Protein AF-A0A9D5Y7Z5-F1 (afdb_monomer_lite)

Radius of gyration: 21.31 Å; chains: 1; bounding box: 40×56×42 Å

Sequence (107 aa):
MKNTGKCPKCGCKEIILAKGMLYTSAAGNNIQLGSGFRLAGARVDRYICCACGFSEEWIKSDDLPLLIEECRSHRKVTMTPLSFHHVDDNGHPSSLKSRFRPHINDE

Structure (mmCIF, N/CA/C/O backbone):
data_AF-A0A9D5Y7Z5-F1
#
_entry.id   AF-A0A9D5Y7Z5-F1
#
loop_
_atom_site.group_PDB
_atom_site.id
_atom_site.type_symbol
_atom_site.label_atom_id
_atom_site.label_alt_id
_atom_site.label_comp_id
_atom_site.label_asym_id
_atom_site.label_entity_id
_atom_site.label_seq_id
_atom_site.pdbx_PDB_ins_code
_atom_site.Cartn_x
_atom_site.Cartn_y
_atom_site.Cartn_z
_atom_site.occupancy
_atom_site.B_iso_or_equiv
_atom_site.auth_seq_id
_atom_site.auth_comp_id
_atom_site.auth_asym_id
_atom_site.auth_atom_id
_atom_site.pdbx_PDB_model_num
ATOM 1 N N . MET A 1 1 ? -0.396 -0.436 10.834 1.00 95.69 1 MET A N 1
ATOM 2 C CA . MET A 1 1 ? -1.578 -1.229 10.427 1.00 95.69 1 MET A CA 1
ATOM 3 C C . MET A 1 1 ? -1.181 -2.563 9.823 1.00 95.69 1 MET A C 1
ATOM 5 O O . MET A 1 1 ? -1.577 -3.562 10.407 1.00 95.69 1 MET A O 1
ATOM 9 N N . LYS A 1 2 ? -0.372 -2.624 8.755 1.00 95.06 2 LYS A N 1
ATOM 10 C CA . LYS A 1 2 ? 0.014 -3.901 8.111 1.00 95.06 2 LYS A CA 1
ATOM 11 C C . LYS A 1 2 ? 0.568 -4.949 9.090 1.00 95.06 2 LYS A C 1
ATOM 13 O O . LYS A 1 2 ? 0.092 -6.075 9.121 1.00 95.06 2 LYS A O 1
ATOM 18 N N . ASN A 1 3 ? 1.560 -4.565 9.898 1.00 95.50 3 ASN A N 1
ATOM 19 C CA . ASN A 1 3 ? 2.255 -5.499 10.797 1.00 95.50 3 ASN A CA 1
ATOM 20 C C . ASN A 1 3 ? 1.561 -5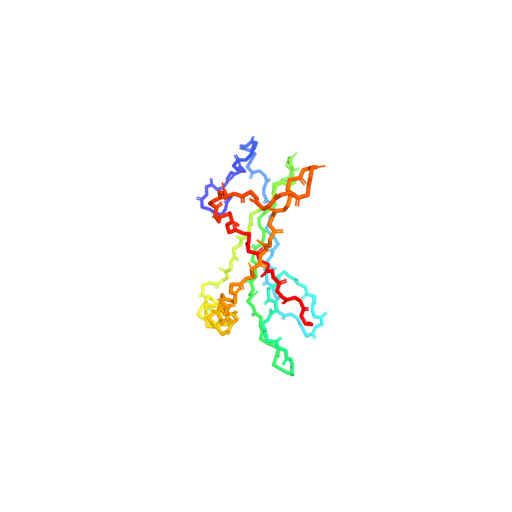.657 12.159 1.00 95.50 3 ASN A C 1
ATOM 22 O O . ASN A 1 3 ? 1.713 -6.674 12.823 1.00 95.50 3 ASN A O 1
ATOM 26 N N . THR A 1 4 ? 0.828 -4.634 12.602 1.00 96.94 4 THR A N 1
ATOM 27 C CA . THR A 1 4 ? 0.276 -4.564 13.965 1.00 96.94 4 THR A CA 1
ATOM 28 C C . THR A 1 4 ? -1.215 -4.880 14.047 1.00 96.94 4 THR A C 1
ATOM 30 O O . THR A 1 4 ? -1.731 -5.053 15.150 1.00 96.94 4 THR A O 1
ATOM 33 N N . GLY A 1 5 ? -1.937 -4.859 12.921 1.00 96.94 5 GLY A N 1
ATOM 34 C CA . GLY A 1 5 ? -3.401 -4.944 12.882 1.00 96.94 5 GLY A CA 1
ATOM 35 C C . GLY A 1 5 ? -4.119 -3.792 13.600 1.00 96.94 5 GLY A C 1
ATOM 36 O O . GLY A 1 5 ? -5.304 -3.896 13.897 1.00 96.94 5 GLY A O 1
ATOM 37 N N . LYS A 1 6 ? -3.406 -2.706 13.933 1.00 98.25 6 LYS A N 1
ATOM 38 C CA . LYS A 1 6 ? -3.937 -1.548 14.667 1.00 98.25 6 LYS A CA 1
ATOM 39 C C . LYS A 1 6 ? -3.537 -0.241 13.999 1.00 98.25 6 LYS A C 1
ATOM 41 O O . LYS A 1 6 ? -2.416 -0.106 13.491 1.00 98.25 6 LYS A O 1
ATOM 46 N N . CYS A 1 7 ? -4.436 0.736 14.041 1.00 98.31 7 CYS A N 1
ATOM 47 C CA . CYS A 1 7 ? -4.146 2.106 13.651 1.00 98.31 7 CYS A CA 1
ATOM 48 C C . CYS A 1 7 ? -3.125 2.727 14.626 1.00 98.31 7 CYS A C 1
ATOM 50 O O . CYS A 1 7 ? -3.393 2.761 15.827 1.00 98.31 7 CYS A O 1
ATOM 52 N N . PRO A 1 8 ? -1.988 3.270 14.149 1.00 97.56 8 PRO A N 1
ATOM 53 C CA . PRO A 1 8 ? -0.990 3.902 15.017 1.00 97.56 8 PRO A CA 1
ATOM 54 C C . PRO A 1 8 ? -1.444 5.259 15.577 1.00 97.56 8 PRO A C 1
ATOM 56 O O . PRO A 1 8 ? -0.790 5.802 16.459 1.00 97.56 8 PRO A O 1
ATOM 59 N N . LYS A 1 9 ? -2.544 5.828 15.063 1.00 98.00 9 LYS A N 1
ATOM 60 C CA . LYS A 1 9 ? -3.066 7.134 15.491 1.00 98.00 9 LYS A CA 1
ATOM 61 C C . LYS A 1 9 ? -4.124 7.030 16.585 1.00 98.00 9 LYS A C 1
ATOM 63 O O . LYS A 1 9 ? -4.103 7.840 17.500 1.00 98.00 9 LYS A O 1
ATOM 68 N N . CYS A 1 10 ? -5.042 6.067 16.487 1.00 98.19 10 CYS A N 1
ATOM 69 C CA . CYS A 1 10 ? -6.166 5.938 17.424 1.00 98.19 10 CYS A CA 1
ATOM 70 C C . CYS A 1 10 ? -6.311 4.543 18.052 1.00 98.19 10 CYS A C 1
ATOM 72 O O . CYS A 1 10 ? -7.219 4.324 18.844 1.00 98.19 10 CYS A O 1
ATOM 74 N N . GLY A 1 11 ? -5.468 3.572 17.686 1.00 97.88 11 GLY A N 1
ATOM 75 C CA . GLY A 1 11 ? -5.523 2.208 18.225 1.00 97.88 11 GLY A CA 1
ATOM 76 C C . GLY A 1 11 ? -6.654 1.322 17.685 1.00 97.88 11 GLY A C 1
ATOM 77 O O . GLY A 1 11 ? -6.693 0.139 18.028 1.00 97.88 11 GLY A O 1
ATOM 78 N N . CYS A 1 12 ? -7.540 1.848 16.829 1.00 98.00 12 CYS A N 1
ATOM 79 C CA . CYS A 1 12 ? -8.627 1.086 16.208 1.00 98.00 12 CYS A CA 1
ATOM 80 C C . CYS A 1 12 ? -8.101 -0.143 15.439 1.00 98.00 12 CYS A C 1
ATOM 82 O O . CYS A 1 12 ? -7.033 -0.089 14.822 1.00 98.00 12 CYS A O 1
ATOM 84 N N . LYS A 1 13 ? -8.857 -1.246 15.493 1.00 98.12 13 LYS A N 1
ATOM 85 C CA . LYS A 1 13 ? -8.562 -2.522 14.814 1.00 98.12 13 LYS A CA 1
ATOM 86 C C . LYS A 1 13 ? -9.368 -2.725 13.530 1.00 98.12 13 LYS A C 1
ATOM 88 O O . LYS A 1 13 ? -9.054 -3.623 12.758 1.00 98.12 13 LYS A O 1
ATOM 93 N N . GLU A 1 14 ? -10.401 -1.916 13.311 1.00 98.31 14 GLU A N 1
ATOM 94 C CA . GLU A 1 14 ? -11.223 -1.987 12.108 1.00 98.31 14 GLU A CA 1
ATOM 95 C C . GLU A 1 14 ? -10.509 -1.264 10.962 1.00 98.31 14 GLU A C 1
ATOM 97 O O . GLU A 1 14 ? -10.399 -0.033 10.930 1.00 98.31 14 GLU A O 1
ATOM 102 N N . ILE A 1 15 ? -9.938 -2.060 10.059 1.00 98.31 15 ILE A N 1
ATOM 103 C CA . ILE A 1 15 ? -9.031 -1.601 9.009 1.00 98.31 15 ILE A CA 1
ATOM 104 C C . ILE A 1 15 ? -9.489 -2.182 7.673 1.00 98.31 15 ILE A C 1
ATOM 106 O O . ILE A 1 15 ? -9.619 -3.397 7.534 1.00 98.31 15 ILE A O 1
ATOM 110 N N . ILE A 1 16 ? -9.678 -1.316 6.680 1.00 97.50 16 ILE A N 1
ATOM 111 C CA . ILE A 1 16 ? -9.947 -1.699 5.290 1.00 97.50 16 ILE A CA 1
ATOM 112 C C . ILE A 1 16 ? -8.620 -1.792 4.534 1.00 97.50 16 ILE A C 1
ATOM 114 O O . ILE A 1 16 ? -7.737 -0.954 4.714 1.00 97.50 16 ILE A O 1
ATOM 118 N N . LEU A 1 17 ? -8.485 -2.793 3.662 1.00 94.88 17 LEU A N 1
ATOM 119 C CA . LEU A 1 17 ? -7.359 -2.926 2.740 1.00 94.88 17 LEU A CA 1
ATOM 120 C C . LEU A 1 17 ? -7.809 -2.617 1.310 1.00 94.88 17 LEU A C 1
ATOM 122 O O . LEU A 1 17 ? -8.533 -3.401 0.698 1.00 94.88 17 LEU A O 1
ATOM 126 N N . ALA A 1 18 ? -7.320 -1.513 0.756 1.00 92.06 18 ALA A N 1
ATOM 127 C CA . ALA A 1 18 ? -7.386 -1.228 -0.670 1.00 92.06 18 ALA A CA 1
ATOM 128 C C . ALA A 1 18 ? -6.129 -1.791 -1.350 1.00 92.06 18 ALA A C 1
ATOM 130 O O . ALA A 1 18 ? -5.023 -1.289 -1.145 1.00 92.06 18 ALA A O 1
ATOM 131 N N . LYS A 1 19 ? -6.283 -2.865 -2.131 1.00 90.19 19 LYS A N 1
ATOM 132 C CA . LYS A 1 19 ? -5.158 -3.510 -2.824 1.00 90.19 19 LYS A CA 1
ATOM 133 C C . LYS A 1 19 ? -4.644 -2.641 -3.971 1.00 90.19 19 LYS A C 1
ATOM 135 O O . LYS A 1 19 ? -5.430 -2.152 -4.782 1.00 90.19 19 LYS A O 1
ATOM 140 N N . GLY A 1 20 ? -3.325 -2.523 -4.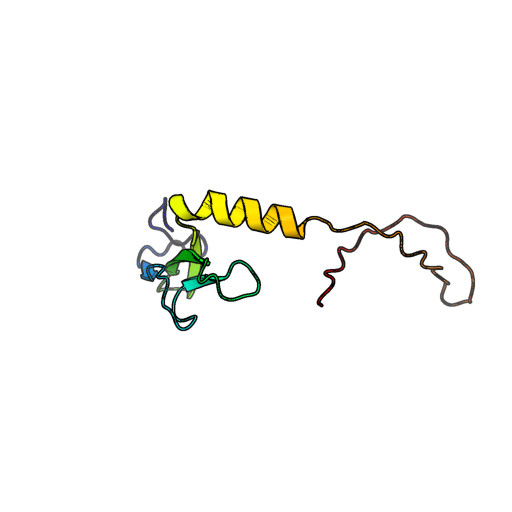071 1.00 86.38 20 GLY A N 1
ATOM 141 C CA . GLY A 1 20 ? -2.659 -1.886 -5.196 1.00 86.38 20 GLY A CA 1
ATOM 142 C C . GLY A 1 20 ? -2.802 -2.728 -6.461 1.00 86.38 20 GLY A C 1
ATOM 143 O O . GLY A 1 20 ? -2.553 -3.940 -6.454 1.00 86.38 20 GLY A O 1
ATOM 144 N N . MET A 1 21 ? -3.182 -2.079 -7.558 1.00 80.50 21 MET A N 1
ATOM 145 C CA . MET A 1 21 ? -3.322 -2.678 -8.884 1.00 80.50 21 MET A CA 1
ATOM 146 C C . MET A 1 21 ? -2.715 -1.745 -9.929 1.00 80.50 21 MET A C 1
ATOM 148 O O . MET A 1 21 ? -2.722 -0.530 -9.751 1.00 80.50 21 MET A O 1
ATOM 152 N N . LEU A 1 22 ? -2.181 -2.325 -11.002 1.00 72.19 22 LEU A N 1
ATOM 153 C CA . LEU A 1 22 ? -1.750 -1.586 -12.185 1.00 72.19 22 LEU A CA 1
ATOM 154 C C . LEU A 1 22 ? -2.851 -1.742 -13.226 1.00 72.19 22 LEU A C 1
ATOM 156 O O . LEU A 1 22 ? -3.013 -2.829 -13.777 1.00 72.19 22 LEU A O 1
ATOM 160 N N . TYR A 1 23 ? -3.619 -0.686 -13.474 1.00 65.56 23 TYR A N 1
ATOM 161 C CA . TYR A 1 23 ? -4.490 -0.628 -14.642 1.00 65.56 23 TYR A CA 1
ATOM 162 C C . TYR A 1 23 ? -3.879 0.273 -15.710 1.00 65.56 23 TYR A C 1
ATOM 164 O O . TYR A 1 23 ? -3.116 1.195 -15.425 1.00 65.56 23 TYR A O 1
ATOM 172 N N . THR A 1 24 ? -4.252 0.006 -16.957 1.00 58.22 24 THR A N 1
ATOM 173 C CA . THR A 1 24 ? -3.820 0.725 -18.164 1.00 58.22 24 THR A CA 1
ATOM 174 C C . THR A 1 24 ? -4.216 2.205 -18.189 1.00 58.22 24 THR A C 1
ATOM 176 O O . THR A 1 24 ? -3.757 2.935 -19.059 1.00 58.22 24 THR A O 1
ATOM 179 N N . SER A 1 25 ? -5.038 2.670 -17.243 1.00 54.72 25 SER A N 1
ATOM 180 C CA . SER A 1 25 ? -5.665 3.996 -17.248 1.00 54.72 25 SER A CA 1
ATOM 181 C C . SER A 1 25 ? -5.326 4.873 -16.034 1.00 5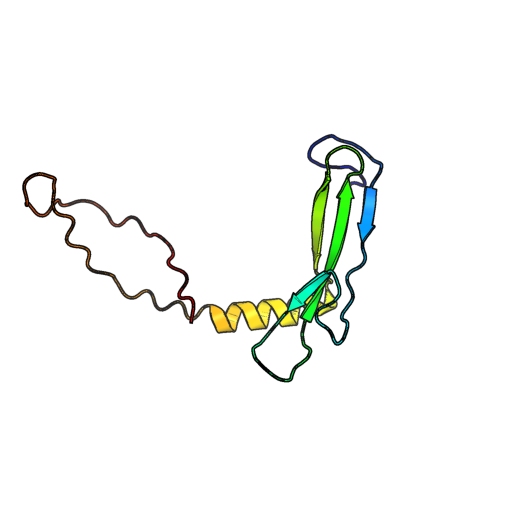4.72 25 SER A C 1
ATOM 183 O O . SER A 1 25 ? -6.168 5.662 -15.616 1.00 54.72 25 SER A O 1
ATOM 185 N N . ALA A 1 26 ? -4.145 4.713 -15.418 1.00 54.81 26 ALA A N 1
ATOM 186 C CA . ALA A 1 26 ? -3.766 5.399 -14.163 1.00 54.81 26 ALA A CA 1
ATOM 187 C C . ALA A 1 26 ? -4.772 5.197 -13.005 1.00 54.81 26 ALA A C 1
ATOM 189 O O . ALA A 1 26 ? -4.735 5.886 -11.990 1.00 54.81 26 ALA A O 1
ATOM 190 N N . ALA A 1 27 ? -5.682 4.232 -13.157 1.00 55.78 27 ALA A N 1
ATOM 191 C CA . ALA A 1 27 ? -6.637 3.846 -12.143 1.00 55.78 27 ALA A CA 1
ATOM 192 C C . ALA A 1 27 ? -5.965 2.843 -11.203 1.00 55.78 27 ALA A C 1
ATOM 194 O O . ALA A 1 27 ? -5.350 1.872 -11.643 1.00 55.78 27 ALA A O 1
ATOM 195 N N . GLY A 1 28 ? -6.101 3.069 -9.904 1.00 65.69 28 GLY A N 1
ATOM 196 C CA . GLY A 1 28 ? -5.521 2.215 -8.876 1.00 65.69 28 GLY A CA 1
ATOM 197 C C . GLY A 1 28 ? -4.596 2.982 -7.946 1.00 65.69 28 GLY A C 1
ATOM 198 O O . GLY A 1 28 ? -4.304 4.155 -8.145 1.00 65.69 28 GLY A O 1
ATOM 199 N N . ASN A 1 29 ? -4.177 2.307 -6.880 1.00 79.06 29 ASN A N 1
ATOM 200 C CA . ASN A 1 29 ? -3.222 2.861 -5.938 1.00 79.06 29 ASN A CA 1
ATOM 201 C C . ASN A 1 29 ? -1.818 2.383 -6.328 1.00 79.06 29 ASN A C 1
ATOM 203 O O . ASN A 1 29 ? -1.412 1.259 -6.011 1.00 79.06 29 ASN A O 1
ATOM 207 N N . ASN A 1 30 ? -1.123 3.201 -7.109 1.00 82.88 30 ASN A N 1
ATOM 208 C CA . ASN A 1 30 ? 0.202 2.915 -7.637 1.00 82.88 30 ASN A CA 1
ATOM 209 C C . ASN A 1 30 ? 1.067 4.180 -7.685 1.00 82.88 30 ASN A C 1
ATOM 211 O O . ASN A 1 30 ? 0.570 5.302 -7.682 1.00 82.88 30 ASN A O 1
ATOM 215 N N . ILE A 1 31 ? 2.379 3.978 -7.741 1.00 85.00 31 ILE A N 1
ATOM 216 C CA . ILE A 1 31 ? 3.345 5.026 -8.063 1.00 85.00 31 ILE A CA 1
ATOM 217 C C . ILE A 1 31 ? 3.704 4.838 -9.530 1.00 85.00 31 ILE A C 1
ATOM 219 O O . ILE A 1 31 ? 4.227 3.786 -9.903 1.00 85.00 31 ILE A O 1
ATOM 223 N N . GLN A 1 32 ? 3.384 5.823 -10.362 1.00 79.75 32 GLN A N 1
ATOM 224 C CA . GLN A 1 32 ? 3.775 5.825 -11.767 1.00 79.75 32 GLN A CA 1
ATOM 225 C C . GLN A 1 32 ? 5.283 6.068 -11.882 1.00 79.75 32 GLN A C 1
ATOM 227 O O . GLN A 1 32 ? 5.824 6.919 -11.178 1.00 79.75 32 GLN A O 1
ATOM 232 N N . LEU A 1 33 ? 5.961 5.303 -12.739 1.00 76.12 33 LEU A N 1
ATOM 233 C CA . LEU A 1 33 ? 7.408 5.384 -12.926 1.00 76.12 33 LEU A CA 1
ATOM 234 C C . LEU A 1 33 ? 7.722 5.660 -14.404 1.00 76.12 33 LEU A C 1
ATOM 236 O O . LEU A 1 33 ? 7.161 5.015 -15.290 1.00 76.12 33 LEU A O 1
ATOM 240 N N . GLY A 1 34 ? 8.623 6.616 -14.655 1.00 64.81 34 GLY A N 1
ATOM 241 C CA . GLY A 1 34 ? 9.051 7.049 -15.986 1.00 64.81 34 GLY A CA 1
ATOM 242 C C . GLY A 1 34 ? 8.103 8.008 -16.726 1.00 64.81 34 GLY A C 1
ATOM 243 O O . GLY A 1 34 ? 6.909 8.111 -16.446 1.00 64.81 34 GLY A O 1
ATOM 244 N N . SER A 1 35 ? 8.655 8.694 -17.731 1.00 53.88 35 SER A N 1
ATOM 245 C CA . SER A 1 35 ? 7.945 9.501 -18.730 1.00 53.88 35 SER A CA 1
ATOM 246 C C . SER A 1 35 ? 7.915 8.751 -20.077 1.00 53.88 35 SER A C 1
ATOM 248 O O . SER A 1 35 ? 8.939 8.589 -20.735 1.00 53.88 35 SER A O 1
ATOM 250 N N . GLY A 1 36 ? 6.747 8.233 -20.490 1.00 51.28 36 GLY A N 1
ATOM 251 C CA . GLY A 1 36 ? 6.545 7.586 -21.802 1.00 51.28 36 GLY A CA 1
ATOM 252 C C . GLY A 1 36 ? 5.716 6.287 -21.799 1.00 51.28 36 GLY A C 1
ATOM 253 O O . GLY A 1 36 ? 5.082 5.934 -20.814 1.00 51.28 36 GLY A O 1
ATOM 254 N N . PHE A 1 37 ? 5.734 5.559 -22.928 1.00 41.44 37 PHE A N 1
ATOM 255 C CA . PHE A 1 37 ? 4.912 4.367 -23.257 1.00 41.44 37 PHE A CA 1
ATOM 256 C C . PHE A 1 37 ? 5.153 3.120 -22.373 1.00 41.44 37 PHE A C 1
ATOM 258 O O . PHE A 1 37 ? 4.507 2.087 -22.551 1.00 41.44 37 PHE A O 1
ATOM 265 N N . ARG A 1 38 ? 6.087 3.173 -21.417 1.00 50.31 38 ARG A N 1
ATOM 266 C CA . ARG A 1 38 ? 6.272 2.086 -20.452 1.00 50.31 38 ARG A CA 1
ATOM 267 C C . ARG A 1 38 ? 5.232 2.248 -19.355 1.00 50.31 38 ARG A C 1
ATOM 269 O O . ARG A 1 38 ? 5.360 3.111 -18.499 1.00 50.31 38 ARG A O 1
ATOM 276 N N . LEU A 1 39 ? 4.220 1.385 -19.371 1.00 54.94 39 LEU A N 1
ATOM 277 C CA . LEU A 1 39 ? 3.263 1.208 -18.280 1.00 54.94 39 LEU A CA 1
ATOM 278 C C . LEU A 1 39 ? 3.962 0.544 -17.071 1.00 54.94 39 LEU A C 1
ATOM 280 O O . LEU A 1 39 ? 3.609 -0.557 -16.656 1.00 54.94 39 LEU A O 1
ATOM 284 N N . ALA A 1 40 ? 5.024 1.167 -16.563 1.00 63.50 40 ALA A N 1
ATOM 285 C CA . ALA A 1 40 ? 5.767 0.720 -15.400 1.00 63.50 40 ALA A CA 1
ATOM 286 C C . ALA A 1 40 ? 5.270 1.516 -14.192 1.00 63.50 40 ALA A C 1
ATOM 288 O O . ALA A 1 40 ? 5.255 2.744 -14.183 1.00 63.50 40 ALA A O 1
ATOM 289 N N . GLY A 1 41 ? 4.811 0.812 -13.167 1.00 77.69 41 GLY A N 1
ATOM 290 C CA . GLY A 1 41 ? 4.382 1.438 -11.929 1.00 77.69 41 GLY A CA 1
ATOM 291 C C . GLY A 1 41 ? 4.548 0.473 -10.774 1.00 77.69 41 GLY A C 1
ATOM 292 O O . GLY A 1 41 ? 4.458 -0.741 -10.956 1.00 77.69 41 GLY A O 1
ATOM 293 N N . ALA A 1 42 ? 4.790 1.012 -9.587 1.00 86.31 42 ALA A N 1
ATOM 294 C CA . ALA A 1 42 ? 4.856 0.219 -8.373 1.00 86.31 42 ALA A CA 1
ATOM 295 C C . ALA A 1 42 ? 3.477 0.150 -7.719 1.00 86.31 42 ALA A C 1
ATOM 297 O O . ALA A 1 42 ? 2.842 1.175 -7.476 1.00 86.31 42 ALA A O 1
ATOM 298 N N . ARG A 1 43 ? 2.995 -1.057 -7.426 1.00 89.38 43 ARG A N 1
ATOM 299 C CA . ARG A 1 43 ? 1.713 -1.272 -6.747 1.00 89.38 43 ARG A CA 1
ATOM 300 C C . ARG A 1 43 ? 1.834 -0.875 -5.286 1.00 89.38 43 ARG A C 1
ATOM 302 O O . ARG A 1 43 ? 2.789 -1.267 -4.610 1.00 89.38 43 ARG A O 1
ATOM 309 N N . VAL A 1 44 ? 0.820 -0.170 -4.792 1.00 92.25 44 VAL A N 1
ATOM 310 C CA . VAL A 1 44 ? 0.754 0.304 -3.411 1.00 92.25 44 VAL A CA 1
ATOM 311 C C . VAL A 1 44 ? -0.520 -0.200 -2.747 1.00 92.25 44 VAL A C 1
ATOM 313 O O . VAL A 1 44 ? -1.624 0.252 -3.042 1.00 92.25 44 VAL A O 1
ATOM 316 N N . ASP A 1 45 ? -0.374 -1.123 -1.806 1.00 93.75 45 ASP A N 1
ATOM 317 C CA . ASP A 1 45 ? -1.468 -1.501 -0.919 1.00 93.75 45 ASP A CA 1
ATOM 318 C C . ASP A 1 45 ? -1.701 -0.380 0.106 1.00 93.75 45 ASP A C 1
ATOM 320 O O . ASP A 1 45 ? -0.749 0.129 0.696 1.00 93.75 45 ASP A O 1
ATOM 324 N N . ARG A 1 46 ? -2.959 0.000 0.348 1.00 95.62 46 ARG A N 1
ATOM 325 C CA . ARG A 1 46 ? -3.331 1.021 1.339 1.00 95.62 46 ARG A CA 1
ATOM 326 C C . ARG A 1 46 ? -4.231 0.424 2.408 1.00 95.62 46 ARG A C 1
ATOM 328 O O . ARG A 1 46 ? -5.335 -0.036 2.131 1.00 95.62 46 ARG A O 1
ATOM 335 N N . TYR A 1 47 ? -3.759 0.472 3.642 1.00 97.06 47 TYR A N 1
ATOM 336 C CA . TYR A 1 47 ? -4.520 0.133 4.837 1.00 97.06 47 TYR A CA 1
ATOM 337 C C . TYR A 1 47 ? -5.192 1.409 5.337 1.00 97.06 47 TYR A C 1
ATOM 339 O O . TYR A 1 47 ? -4.524 2.434 5.430 1.00 97.06 47 TYR A O 1
ATOM 347 N N . ILE A 1 48 ? -6.484 1.371 5.653 1.00 97.88 48 ILE A N 1
ATOM 348 C CA . ILE A 1 48 ? -7.284 2.547 6.021 1.00 97.88 48 ILE A CA 1
ATOM 349 C C . ILE A 1 48 ? -7.988 2.270 7.346 1.00 97.88 48 ILE A C 1
ATOM 351 O O . ILE A 1 48 ? -8.713 1.287 7.474 1.00 97.88 48 ILE A O 1
ATOM 355 N N . CYS A 1 49 ? -7.784 3.137 8.335 1.00 98.44 49 CYS A N 1
ATOM 356 C CA . CYS A 1 49 ? -8.476 3.069 9.618 1.00 98.44 49 CYS A CA 1
ATOM 357 C C . CYS A 1 49 ? -9.920 3.573 9.491 1.00 98.44 49 CYS A C 1
ATOM 359 O O . CYS A 1 49 ? -10.126 4.739 9.150 1.00 98.44 49 CYS A O 1
ATOM 361 N N . CYS A 1 50 ? -10.905 2.747 9.856 1.00 98.19 50 CYS A N 1
ATOM 362 C CA . CYS A 1 50 ? -12.324 3.119 9.758 1.00 98.19 50 CYS A CA 1
ATOM 363 C C . CYS A 1 50 ? -12.748 4.171 10.794 1.00 98.19 50 CYS A C 1
ATOM 365 O O . CYS A 1 50 ? -13.735 4.867 10.596 1.00 98.19 50 CYS A O 1
ATOM 367 N N . ALA A 1 51 ? -11.987 4.323 11.883 1.00 98.38 51 ALA A N 1
ATOM 368 C CA . ALA A 1 51 ? -12.325 5.263 12.951 1.00 98.38 51 ALA A CA 1
ATOM 369 C C . ALA A 1 51 ? -11.794 6.687 12.726 1.00 98.38 51 ALA A C 1
ATOM 371 O O . ALA A 1 51 ? -12.443 7.645 13.128 1.00 98.38 51 ALA A O 1
ATOM 372 N N . CYS A 1 52 ? -10.597 6.849 12.149 1.00 98.06 52 CYS A N 1
ATOM 373 C CA . CYS A 1 52 ? -9.960 8.171 12.026 1.00 98.06 52 CYS A CA 1
ATOM 374 C C . CYS A 1 52 ? -9.485 8.526 10.614 1.00 98.06 52 CYS A C 1
ATOM 376 O O . CYS A 1 52 ? -8.863 9.569 10.433 1.00 98.06 52 CYS A O 1
ATOM 378 N N . GLY A 1 53 ? -9.704 7.654 9.628 1.00 97.50 53 GLY A N 1
ATOM 379 C CA . GLY A 1 53 ? -9.304 7.892 8.241 1.00 97.50 53 GLY A CA 1
ATOM 380 C C . GLY A 1 53 ? -7.796 7.826 7.977 1.00 97.50 53 GLY A C 1
ATOM 381 O O . GLY A 1 53 ? -7.385 7.961 6.830 1.00 97.50 53 GLY A O 1
ATOM 382 N N . PHE A 1 54 ? -6.954 7.590 8.994 1.00 98.12 54 PHE A N 1
ATOM 383 C CA . PHE A 1 54 ? -5.514 7.417 8.787 1.00 98.12 54 PHE A CA 1
ATOM 384 C C . PHE A 1 54 ? -5.244 6.265 7.816 1.00 98.12 54 PHE A C 1
ATOM 386 O O . PHE A 1 54 ? -5.730 5.151 8.031 1.00 98.12 54 PHE A O 1
ATOM 393 N N . SER A 1 55 ? -4.424 6.530 6.801 1.00 96.81 55 SER A N 1
ATOM 394 C CA . SER A 1 55 ? -3.986 5.545 5.820 1.00 96.81 55 SER A CA 1
ATOM 395 C C . SER A 1 55 ? -2.492 5.242 5.945 1.00 96.81 55 SER A C 1
ATOM 397 O O . SER A 1 55 ? -1.678 6.155 6.053 1.00 96.81 55 SER A O 1
ATOM 399 N N . GLU A 1 56 ? -2.130 3.962 5.894 1.00 96.94 56 GLU A N 1
ATOM 400 C CA . GLU A 1 56 ? -0.747 3.483 5.803 1.00 96.94 56 GLU A CA 1
ATOM 401 C C . GLU A 1 56 ? -0.562 2.768 4.466 1.00 96.94 56 GLU A C 1
ATOM 403 O O . GLU A 1 56 ? -1.350 1.889 4.113 1.00 96.94 56 GLU A O 1
ATOM 408 N N . GLU A 1 57 ? 0.478 3.143 3.732 1.00 95.75 57 GLU A N 1
ATOM 409 C CA . GLU A 1 57 ? 0.753 2.636 2.391 1.00 95.75 57 GLU A CA 1
ATOM 410 C C . GLU A 1 57 ? 1.931 1.665 2.381 1.00 95.75 57 GLU A C 1
ATOM 412 O O . GLU A 1 57 ? 2.885 1.817 3.144 1.00 95.75 57 GLU A O 1
ATOM 417 N N . TRP A 1 58 ? 1.859 0.655 1.514 1.00 94.38 58 TRP A N 1
ATOM 418 C CA . TRP A 1 58 ? 2.883 -0.370 1.378 1.00 94.38 58 TRP A CA 1
ATOM 419 C C . TRP A 1 58 ? 3.148 -0.708 -0.084 1.00 94.38 58 TRP A C 1
ATOM 421 O O . TRP A 1 58 ? 2.288 -1.253 -0.776 1.00 94.38 58 TRP A O 1
ATOM 431 N N . ILE A 1 59 ? 4.368 -0.433 -0.538 1.00 92.62 59 ILE A N 1
ATOM 432 C CA . ILE A 1 59 ? 4.825 -0.824 -1.872 1.00 92.62 59 ILE A CA 1
ATOM 433 C C . ILE A 1 59 ? 5.033 -2.341 -1.891 1.00 92.62 59 ILE A C 1
ATOM 435 O O . ILE A 1 59 ? 5.583 -2.915 -0.941 1.00 92.62 59 ILE A O 1
ATOM 439 N N . LYS A 1 60 ? 4.588 -3.010 -2.959 1.00 89.25 60 LYS A N 1
ATOM 440 C CA . LYS A 1 60 ? 4.852 -4.442 -3.131 1.00 89.25 60 LYS A CA 1
ATOM 441 C C . LYS A 1 60 ? 6.343 -4.692 -3.313 1.00 89.25 60 LYS A C 1
ATOM 443 O O . LYS A 1 60 ? 7.001 -4.006 -4.085 1.00 89.25 60 LYS A O 1
ATOM 448 N N . SER A 1 61 ? 6.864 -5.695 -2.606 1.00 90.12 61 SER A N 1
ATOM 449 C CA . SER A 1 61 ? 8.298 -6.001 -2.583 1.00 90.12 61 SER A CA 1
ATOM 450 C C . SER A 1 61 ? 8.883 -6.234 -3.976 1.00 90.12 61 SER A C 1
ATOM 452 O O . SER A 1 61 ? 9.988 -5.773 -4.239 1.00 90.12 61 SER A O 1
ATOM 454 N N . ASP A 1 62 ? 8.119 -6.862 -4.868 1.00 89.19 62 ASP A N 1
ATOM 455 C CA . ASP A 1 62 ? 8.524 -7.131 -6.254 1.00 89.19 62 ASP A CA 1
ATOM 456 C C . ASP A 1 62 ? 8.724 -5.847 -7.075 1.00 89.19 62 ASP A C 1
ATOM 458 O O . ASP A 1 62 ? 9.504 -5.832 -8.022 1.00 89.19 62 ASP A O 1
ATOM 462 N N . ASP A 1 63 ? 8.056 -4.758 -6.686 1.00 88.19 63 ASP A N 1
ATOM 463 C CA . ASP A 1 63 ? 8.095 -3.480 -7.393 1.00 88.19 63 ASP A CA 1
ATOM 464 C C . ASP A 1 63 ? 9.124 -2.503 -6.767 1.00 88.19 63 ASP A C 1
ATOM 466 O O . ASP A 1 63 ? 9.414 -1.450 -7.336 1.00 88.19 63 ASP A O 1
ATOM 470 N N . LEU A 1 64 ? 9.714 -2.841 -5.607 1.00 89.50 64 LEU A N 1
ATOM 471 C CA . LEU A 1 64 ? 10.732 -2.014 -4.937 1.00 89.50 64 LEU A CA 1
ATOM 472 C C . LEU A 1 64 ? 12.016 -1.821 -5.762 1.00 89.50 64 LEU A C 1
ATOM 474 O O . LEU A 1 64 ? 12.506 -0.691 -5.779 1.00 89.50 64 LEU A O 1
ATOM 478 N N . PRO A 1 65 ? 12.592 -2.843 -6.433 1.00 88.12 65 PRO A N 1
ATOM 479 C CA . PRO A 1 65 ? 13.811 -2.654 -7.222 1.00 88.12 65 PRO A CA 1
ATOM 480 C C . PRO A 1 65 ? 13.636 -1.604 -8.323 1.00 88.12 65 PRO A C 1
ATOM 482 O O . PRO A 1 65 ? 14.470 -0.710 -8.447 1.00 88.12 65 PRO A O 1
ATOM 485 N N . LEU A 1 66 ? 12.509 -1.670 -9.038 1.00 82.75 66 LEU A N 1
ATOM 486 C CA . LEU A 1 66 ? 12.116 -0.720 -10.080 1.00 82.75 66 LEU A CA 1
ATOM 487 C C . LEU A 1 66 ? 12.019 0.709 -9.520 1.00 82.75 66 LEU A C 1
ATOM 489 O O . LEU A 1 66 ? 12.572 1.646 -10.087 1.00 82.75 66 LEU A O 1
ATOM 493 N N . LEU A 1 67 ? 11.359 0.873 -8.370 1.00 83.38 67 LEU A N 1
ATOM 494 C CA . LEU A 1 67 ? 11.202 2.176 -7.725 1.00 83.38 67 LEU A CA 1
ATOM 495 C C . LEU A 1 67 ? 12.543 2.751 -7.235 1.00 83.38 67 LEU A C 1
ATOM 497 O O . LEU A 1 67 ? 12.795 3.947 -7.357 1.00 83.38 67 LEU A O 1
ATOM 501 N N . ILE A 1 68 ? 13.424 1.905 -6.693 1.00 85.88 68 ILE A N 1
ATOM 502 C CA . ILE A 1 68 ? 14.763 2.309 -6.244 1.00 85.88 68 ILE A CA 1
ATOM 503 C C . ILE A 1 68 ? 15.625 2.751 -7.430 1.00 85.88 68 ILE A C 1
ATOM 505 O O . ILE A 1 68 ? 16.374 3.722 -7.304 1.00 85.88 68 ILE A O 1
ATOM 509 N N . GLU A 1 69 ? 15.546 2.045 -8.556 1.00 82.81 69 GLU A N 1
ATOM 510 C CA . GLU A 1 69 ? 16.253 2.404 -9.785 1.00 82.81 69 GLU A CA 1
ATOM 511 C C . GLU A 1 69 ? 15.777 3.760 -10.326 1.00 82.81 69 GLU A C 1
ATOM 513 O O . GLU A 1 69 ? 16.605 4.649 -10.534 1.00 82.81 69 GLU A O 1
ATOM 518 N N . GLU A 1 70 ? 14.462 3.969 -10.418 1.00 78.00 70 GLU A N 1
ATOM 519 C CA . GLU A 1 70 ? 13.865 5.241 -10.846 1.00 78.00 70 GLU A CA 1
ATOM 520 C C . GLU A 1 70 ? 14.236 6.401 -9.900 1.00 78.00 70 GLU A C 1
ATOM 522 O O . GLU A 1 70 ? 14.656 7.476 -10.323 1.00 78.00 70 GLU A O 1
ATOM 527 N N . CYS A 1 71 ? 14.172 6.215 -8.579 1.00 73.75 71 CYS A N 1
ATOM 528 C CA . CYS A 1 71 ? 14.587 7.271 -7.651 1.00 73.75 71 CYS A CA 1
ATOM 529 C C . CYS A 1 71 ? 16.081 7.616 -7.767 1.00 73.75 71 CYS A C 1
ATOM 531 O O . CYS A 1 71 ? 16.477 8.728 -7.416 1.00 73.75 71 CYS A O 1
ATOM 533 N N . ARG A 1 72 ? 16.933 6.688 -8.225 1.00 76.12 72 ARG A N 1
ATOM 534 C CA . ARG A 1 72 ? 18.364 6.951 -8.449 1.00 76.12 72 ARG A CA 1
ATOM 535 C C . ARG A 1 72 ? 18.607 7.758 -9.723 1.00 76.12 72 ARG A C 1
ATOM 537 O O . ARG A 1 72 ? 19.516 8.587 -9.705 1.00 76.12 72 ARG A O 1
ATOM 544 N N . SER A 1 73 ? 17.819 7.570 -10.784 1.00 64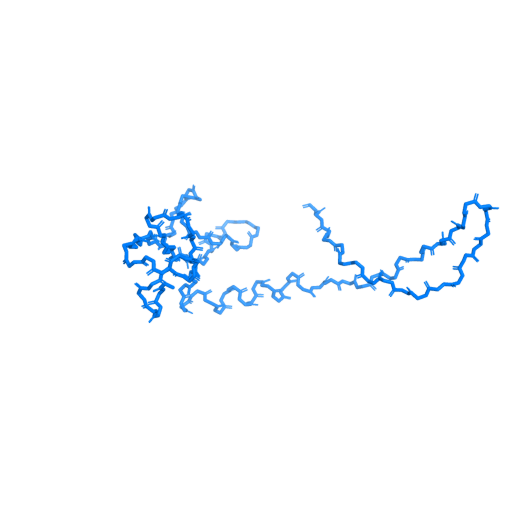.62 73 SER A N 1
ATOM 545 C CA . SER A 1 73 ? 17.947 8.359 -12.020 1.00 64.62 73 SER A CA 1
ATOM 546 C C . SER A 1 73 ? 17.549 9.825 -11.820 1.00 64.62 73 SER A C 1
ATOM 548 O O . SER A 1 73 ? 18.229 10.703 -12.349 1.00 64.62 73 SER A O 1
ATOM 550 N N . HIS A 1 74 ? 16.548 10.104 -10.976 1.00 63.00 74 HIS A N 1
ATOM 551 C CA . HIS A 1 74 ? 16.124 11.474 -10.620 1.00 63.00 74 HIS A CA 1
ATOM 552 C C . HIS A 1 74 ? 17.017 12.158 -9.576 1.00 63.00 74 HIS A C 1
ATOM 554 O O . HIS A 1 74 ? 16.934 13.364 -9.358 1.00 63.00 74 HIS A O 1
ATOM 560 N N . ARG A 1 75 ? 17.930 11.418 -8.934 1.00 54.03 75 ARG A N 1
ATOM 561 C CA . ARG A 1 75 ? 18.842 11.956 -7.911 1.00 54.03 75 ARG A CA 1
ATOM 562 C C . ARG A 1 75 ? 20.103 12.616 -8.479 1.00 54.03 75 ARG A C 1
ATOM 564 O O . ARG A 1 75 ? 21.044 12.854 -7.723 1.00 54.03 75 ARG A O 1
ATOM 571 N N . LYS A 1 76 ? 20.130 12.982 -9.765 1.00 47.62 76 LYS A N 1
ATOM 572 C CA . LYS A 1 76 ? 21.058 14.006 -10.281 1.00 47.62 76 LYS A CA 1
ATOM 573 C C . LYS A 1 76 ? 20.549 15.405 -9.911 1.00 47.62 76 LYS A C 1
ATOM 575 O O . LYS A 1 76 ? 20.381 16.266 -10.763 1.00 47.62 76 LYS A O 1
ATOM 580 N N . VAL A 1 77 ? 20.322 15.650 -8.621 1.00 49.81 77 VAL A N 1
ATOM 581 C CA . VAL A 1 77 ? 20.186 17.018 -8.117 1.00 49.81 77 VAL A CA 1
ATOM 582 C C . VAL A 1 77 ? 21.595 17.600 -8.128 1.00 49.81 77 VAL A C 1
ATOM 584 O O . VAL A 1 77 ? 22.373 17.391 -7.197 1.00 49.81 77 VAL A O 1
ATOM 587 N N . THR A 1 78 ? 21.978 18.268 -9.214 1.00 46.31 78 THR A N 1
ATOM 588 C CA . THR A 1 78 ? 23.180 19.100 -9.199 1.00 46.31 78 THR A CA 1
ATOM 589 C C . THR A 1 78 ? 22.941 20.211 -8.190 1.00 46.31 78 THR A C 1
ATOM 591 O O . THR A 1 78 ? 22.076 21.061 -8.391 1.00 46.31 78 THR A O 1
ATOM 594 N N . MET A 1 79 ? 23.690 20.204 -7.088 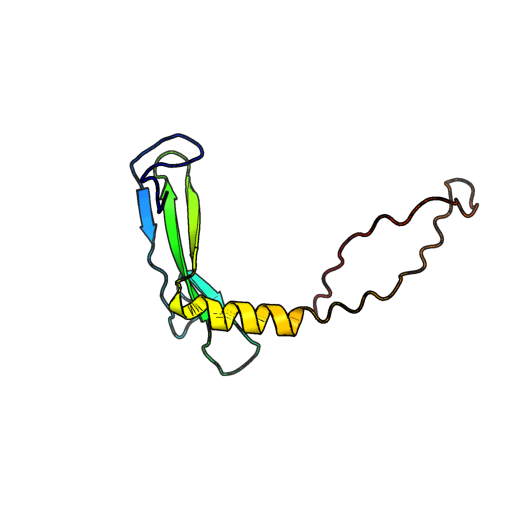1.00 38.91 79 MET A N 1
ATOM 595 C CA . MET A 1 79 ? 23.748 21.348 -6.187 1.00 38.91 79 MET A CA 1
ATOM 596 C C . MET A 1 79 ? 24.472 22.487 -6.902 1.00 38.91 79 MET A C 1
ATOM 598 O O . MET A 1 79 ? 25.681 22.645 -6.764 1.00 38.91 79 MET A O 1
ATOM 602 N N . THR A 1 80 ? 23.753 23.276 -7.694 1.00 44.84 80 THR A N 1
ATOM 603 C CA . THR A 1 80 ? 24.256 24.582 -8.106 1.00 44.84 80 THR A CA 1
ATOM 604 C C . THR A 1 80 ? 24.201 25.498 -6.887 1.00 44.84 80 THR A C 1
ATOM 606 O O . THR A 1 80 ? 23.118 25.678 -6.322 1.00 44.84 80 THR A O 1
ATOM 609 N N . PRO A 1 81 ? 25.331 26.063 -6.433 1.00 41.34 81 PRO A N 1
ATOM 610 C CA . PRO A 1 81 ? 25.295 27.055 -5.376 1.00 41.34 81 PRO A CA 1
ATOM 611 C C . PRO A 1 81 ? 24.550 28.281 -5.912 1.00 41.34 81 PRO A C 1
ATOM 613 O O . PRO A 1 81 ? 25.062 28.986 -6.776 1.00 41.34 81 PRO A O 1
ATOM 616 N N . LEU A 1 82 ? 23.332 28.534 -5.425 1.00 45.94 82 LEU A N 1
ATOM 617 C CA . LEU A 1 82 ? 22.718 29.846 -5.599 1.00 45.94 82 LEU A CA 1
ATOM 618 C C . LEU A 1 82 ? 23.447 30.813 -4.665 1.00 45.94 82 LEU A C 1
ATOM 620 O O . LEU A 1 82 ? 23.293 30.755 -3.443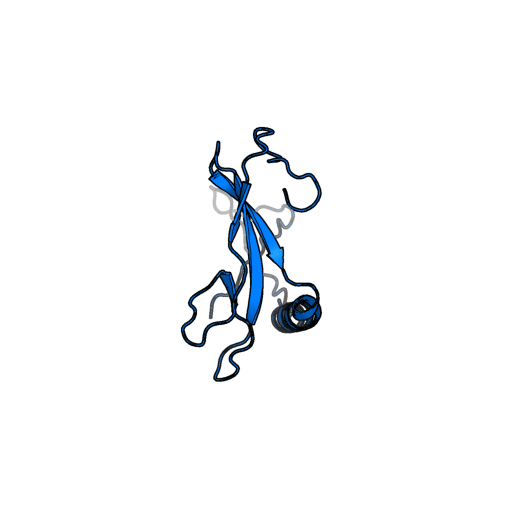 1.00 45.94 82 LEU A O 1
ATOM 624 N N . SER A 1 83 ? 24.255 31.698 -5.235 1.00 47.03 83 SER A N 1
ATOM 625 C CA . SER A 1 83 ? 24.803 32.858 -4.540 1.00 47.03 83 SER A CA 1
ATOM 626 C C . SER A 1 83 ? 23.671 33.854 -4.281 1.00 47.03 83 SER A C 1
ATOM 628 O O . SER A 1 83 ? 23.378 34.719 -5.099 1.00 47.03 83 SER A O 1
ATOM 630 N N . PHE A 1 84 ? 23.010 33.733 -3.130 1.00 48.44 84 PHE A N 1
ATOM 631 C CA . PHE A 1 84 ? 22.165 34.806 -2.616 1.00 48.44 84 PHE A CA 1
ATOM 632 C C . PHE A 1 84 ? 23.043 35.833 -1.904 1.00 48.44 84 PHE A C 1
ATOM 634 O O . PHE A 1 84 ? 23.663 35.531 -0.883 1.00 48.44 84 PHE A O 1
ATOM 641 N N . HIS A 1 85 ? 23.059 37.064 -2.410 1.00 49.62 85 HIS A N 1
ATOM 642 C CA . HIS A 1 85 ? 23.453 38.210 -1.602 1.00 49.62 85 HIS A CA 1
ATOM 643 C C . HIS A 1 85 ? 22.281 38.525 -0.672 1.00 49.62 85 HIS A C 1
ATOM 645 O O . HIS A 1 85 ? 21.279 39.090 -1.099 1.00 49.62 85 HIS A O 1
ATOM 651 N N . HIS A 1 86 ? 22.362 38.078 0.582 1.00 51.00 86 HIS A N 1
ATOM 652 C CA . HIS A 1 86 ? 21.383 38.468 1.588 1.00 51.00 86 HIS A CA 1
ATOM 653 C C . HIS A 1 86 ? 21.714 39.883 2.047 1.00 51.00 86 HIS A C 1
ATOM 655 O O . HIS A 1 86 ? 22.744 40.116 2.683 1.00 51.00 86 HIS A O 1
ATOM 661 N N . VAL A 1 87 ? 20.862 40.819 1.660 1.00 57.06 87 VAL A N 1
ATOM 662 C CA . VAL A 1 87 ? 20.979 42.230 1.994 1.00 57.06 87 VAL A CA 1
ATOM 663 C C . VAL A 1 87 ? 20.060 42.491 3.188 1.00 57.06 87 VAL A C 1
ATOM 665 O O . VAL A 1 87 ? 18.918 42.037 3.165 1.00 57.06 87 VAL A O 1
ATOM 668 N N . ASP A 1 88 ? 20.561 43.125 4.246 1.00 59.16 88 ASP A N 1
ATOM 669 C CA . ASP A 1 88 ? 19.737 43.496 5.400 1.00 59.16 88 ASP A CA 1
ATOM 670 C C . ASP A 1 88 ? 18.701 44.577 5.035 1.00 59.16 88 ASP A C 1
ATOM 672 O O . ASP A 1 88 ? 18.733 45.148 3.941 1.00 59.16 88 ASP A O 1
ATOM 676 N N . ASP A 1 89 ? 17.789 44.883 5.963 1.00 63.69 89 ASP A N 1
ATOM 677 C CA . ASP A 1 89 ? 16.737 45.898 5.780 1.00 63.69 89 ASP A CA 1
ATOM 678 C C . ASP A 1 89 ? 17.292 47.314 5.490 1.00 63.69 89 ASP A C 1
ATOM 680 O O . ASP A 1 89 ? 16.536 48.222 5.149 1.00 63.69 89 ASP A O 1
ATOM 684 N N . ASN A 1 90 ? 18.616 47.500 5.589 1.00 63.88 90 ASN A N 1
ATOM 685 C CA . ASN A 1 90 ? 19.345 48.737 5.320 1.00 63.88 90 ASN A CA 1
ATOM 686 C C . ASN A 1 90 ? 20.267 48.649 4.089 1.00 63.88 90 ASN A C 1
ATOM 688 O O . ASN A 1 90 ? 21.084 49.548 3.879 1.00 63.88 90 ASN A O 1
ATOM 692 N N . GLY A 1 91 ? 20.184 47.596 3.273 1.00 57.44 91 GLY A N 1
ATOM 693 C CA . GLY A 1 91 ? 20.957 47.512 2.035 1.00 57.44 91 GLY A CA 1
ATOM 694 C C . GLY A 1 91 ? 22.377 46.932 2.163 1.00 57.44 91 GLY A C 1
ATOM 695 O O . GLY A 1 91 ? 23.120 46.979 1.183 1.00 57.44 91 GLY A O 1
ATOM 696 N N . HIS A 1 92 ? 22.773 46.351 3.303 1.00 56.09 92 HIS A N 1
ATOM 697 C CA . HIS A 1 92 ? 24.127 45.817 3.511 1.00 56.09 92 HIS A CA 1
ATOM 698 C C . HIS A 1 92 ? 24.206 44.280 3.437 1.00 56.09 92 HIS A C 1
ATOM 700 O O . HIS A 1 92 ? 23.349 43.584 3.984 1.00 56.09 92 HIS A O 1
ATOM 706 N N . PRO A 1 93 ? 25.244 43.704 2.795 1.00 54.88 93 PRO A N 1
ATOM 707 C CA . PRO A 1 93 ? 25.418 42.257 2.717 1.00 54.88 93 PRO A CA 1
ATOM 708 C C . PRO A 1 93 ? 25.701 41.667 4.107 1.00 54.88 93 PRO A C 1
ATOM 710 O O . PRO A 1 93 ? 26.752 41.903 4.703 1.00 54.88 93 PRO A O 1
ATOM 713 N N . SER A 1 94 ? 24.759 40.874 4.617 1.00 54.31 94 SER A N 1
ATOM 714 C CA . SER A 1 94 ? 24.857 40.236 5.931 1.00 54.31 94 SER A CA 1
ATOM 715 C C . SER A 1 94 ? 25.618 38.910 5.833 1.00 54.31 94 SER A C 1
ATOM 717 O O . SER A 1 94 ? 25.276 38.010 5.064 1.00 54.31 94 SER A O 1
ATOM 719 N N . SER A 1 95 ? 26.690 38.761 6.615 1.00 57.97 95 SER A N 1
ATOM 720 C CA . SER A 1 95 ? 27.379 37.477 6.733 1.00 57.97 95 SER A CA 1
ATOM 721 C C . SER A 1 95 ? 26.609 36.594 7.712 1.00 57.97 95 SER A C 1
ATOM 723 O O . SER A 1 95 ? 26.617 36.918 8.895 1.00 57.97 95 SER A O 1
ATOM 725 N N . LEU A 1 96 ? 25.979 35.495 7.272 1.00 49.47 96 LEU A N 1
ATOM 726 C CA . LEU A 1 96 ? 25.869 34.253 8.064 1.00 49.47 96 LEU A CA 1
ATOM 727 C C . LEU A 1 96 ? 25.200 33.077 7.317 1.00 49.47 96 LEU A C 1
ATOM 729 O O . LEU A 1 96 ? 24.060 33.140 6.875 1.00 49.47 96 LEU A O 1
ATOM 733 N N . LYS A 1 97 ? 25.970 31.978 7.296 1.00 46.22 97 LYS A N 1
ATOM 734 C CA . LYS A 1 97 ? 25.654 30.533 7.260 1.00 46.22 97 LYS A CA 1
ATOM 735 C C . LYS A 1 97 ? 24.482 30.058 6.386 1.00 46.22 97 LYS A C 1
ATOM 737 O O . LYS A 1 97 ? 23.314 30.127 6.754 1.00 46.22 97 LYS A O 1
ATOM 742 N N . SER A 1 98 ? 24.872 29.412 5.286 1.00 43.16 98 SER A N 1
ATOM 743 C CA . SER A 1 98 ? 24.054 28.640 4.348 1.00 43.16 98 SER A CA 1
ATOM 744 C C . SER A 1 98 ? 22.994 27.771 5.039 1.00 43.16 98 SER A C 1
ATOM 746 O O . SER A 1 98 ? 23.290 26.696 5.568 1.00 43.16 98 SER A O 1
ATOM 748 N N . ARG A 1 99 ? 21.733 28.203 4.984 1.00 47.25 99 ARG A N 1
ATOM 749 C CA . ARG A 1 99 ? 20.586 27.304 5.136 1.00 47.25 99 ARG A CA 1
ATOM 750 C C . ARG A 1 99 ? 20.323 26.659 3.784 1.00 47.25 99 ARG A C 1
ATOM 752 O O . ARG A 1 99 ? 19.909 27.326 2.844 1.00 47.25 99 ARG A O 1
ATOM 759 N N . PHE A 1 100 ? 20.559 25.357 3.699 1.00 43.22 100 PHE A N 1
ATOM 760 C CA . PHE A 1 100 ? 20.183 24.569 2.535 1.00 43.22 100 PHE A CA 1
ATOM 761 C C . PHE A 1 100 ? 18.664 24.373 2.544 1.00 43.22 100 PHE A C 1
ATOM 763 O O . PHE A 1 100 ? 18.130 23.702 3.427 1.00 43.22 100 PHE A O 1
ATOM 770 N N . ARG A 1 101 ? 17.962 24.965 1.574 1.00 42.78 101 ARG A N 1
ATOM 771 C CA . ARG A 1 101 ? 16.609 24.534 1.210 1.00 42.78 101 ARG A CA 1
ATOM 772 C C . ARG A 1 101 ? 16.721 23.632 -0.017 1.00 42.78 101 ARG A C 1
ATOM 774 O O . ARG A 1 101 ? 17.327 24.059 -0.997 1.00 42.78 101 ARG A O 1
ATOM 781 N N . PRO A 1 102 ? 16.165 22.413 0.008 1.00 38.75 102 PRO A N 1
ATOM 782 C CA . PRO A 1 102 ? 15.997 21.653 -1.218 1.00 38.75 102 PRO A CA 1
ATOM 783 C C . PRO A 1 102 ? 15.002 22.404 -2.113 1.00 38.75 102 PRO A C 1
ATOM 785 O O . PRO A 1 102 ? 13.891 22.712 -1.682 1.00 38.75 102 PRO A O 1
ATOM 788 N N . HIS A 1 103 ? 15.429 22.735 -3.329 1.00 45.91 103 HIS A N 1
ATOM 789 C CA . HIS A 1 103 ? 14.559 23.191 -4.407 1.00 45.91 103 HIS A CA 1
ATOM 790 C C . HIS A 1 103 ? 14.323 21.990 -5.321 1.00 45.91 103 HIS A C 1
ATOM 792 O O . HIS A 1 103 ? 15.285 21.351 -5.751 1.00 45.91 103 HIS A O 1
ATOM 798 N N . ILE A 1 104 ? 13.059 21.644 -5.549 1.00 45.06 104 ILE A N 1
ATOM 799 C CA . ILE A 1 104 ? 12.674 20.653 -6.552 1.00 45.06 104 ILE A CA 1
ATOM 800 C C . ILE A 1 104 ? 12.554 21.435 -7.857 1.00 45.06 104 ILE A C 1
ATOM 802 O O . ILE A 1 104 ? 11.846 22.437 -7.903 1.00 45.06 104 ILE A O 1
ATOM 806 N N . ASN A 1 105 ? 13.322 21.050 -8.872 1.00 43.53 105 ASN A N 1
ATOM 807 C CA . ASN A 1 105 ? 13.140 21.610 -10.203 1.00 43.53 105 ASN A CA 1
ATOM 808 C C . ASN A 1 105 ? 11.966 20.866 -10.833 1.00 43.53 105 ASN A C 1
ATOM 810 O O . ASN A 1 105 ? 12.098 19.681 -11.133 1.00 43.53 105 ASN A O 1
ATOM 814 N N . ASP A 1 106 ? 10.837 21.551 -10.971 1.00 38.81 106 ASP A N 1
ATOM 815 C CA . ASP A 1 106 ? 9.733 21.091 -11.802 1.00 38.81 106 ASP A CA 1
ATOM 816 C C . ASP A 1 106 ? 10.048 21.529 -13.245 1.00 38.81 106 ASP A C 1
ATOM 818 O O . ASP A 1 106 ? 10.104 22.730 -13.525 1.00 38.81 106 ASP A O 1
ATOM 822 N N . GLU A 1 107 ? 10.340 20.563 -14.124 1.00 40.56 107 GLU A N 1
ATOM 823 C CA . GLU A 1 107 ? 10.283 20.728 -15.589 1.00 40.56 107 GLU A CA 1
ATOM 824 C C . GLU A 1 107 ? 8.892 20.350 -16.108 1.00 40.56 107 GLU A C 1
ATOM 826 O O . GLU A 1 107 ? 8.349 19.315 -15.648 1.00 40.56 107 GLU A O 1
#

Foldseek 3Di:
DVVPCADPPPRANDKDKQWFDQDPPPPGAWAQADDDDPSQIWTKIWIAHPPPRDIDIDTDPVNVVVVVVRVVVQPPPPPDDDPDQDAPPVGHRDDDDDDDDDDDDDD

Secondary structure (DSSP, 8-state):
-TTTSS-TTT----EEEE-----TTS-SSEEEESSSS--EEEEEEEEEETTT--EEEEE-GGGHHHHHHHHHHTT-----------B-TTS-B-------PPPP---

pLDDT: mean 73.33, std 21.08, range [38.75, 98.44]